Protein AF-A0AAV5DM20-F1 (afdb_monomer_lite)

Foldseek 3Di:
DQLDQDDPVVLVQVVQQVQCCVQPVDRGDDPVSRPDDVVQQCDCVVVVHVNDPRPNVVNLVVLLVVLVVLLDPDDDPVSVVCVVPADNPQLPDDPVDPSSVVSNVSVVVSVVVDDDDDDPCPSDDD

pLDDT: mean 81.48, std 10.88, range [40.56, 94.25]

Organism: NCBI:txid191504

Secondary structure (DSSP, 8-state):
---SPPPHHHHHHHHHHHHHHHHTSSS---GGG-SS-HHHHTS-GGGTS-----HHHHHHHHHHHHHHHHHSTTS-HHHHHHHHHS-TTT--S---SHHHHHHHHTHHHHHHH--PPP-SSTT---

Sequence (126 aa):
MMALELPPGVLAAIDSLRRAYIWVGEEKTSGAMCMVAWDRVAMPKHCGSLGVRDLRAQNQCLLLKLLHHLHSIGDSSWAAWVHEHADIPMMEDDLAGQHWGMLREFMPMYQDLSIVEIDDGATTSF

Radius of gyration: 19.34 Å; chains: 1; bounding box: 40×29×56 Å

Structure (mmCIF, N/CA/C/O backbone):
data_AF-A0AAV5DM20-F1
#
_entry.id   AF-A0AAV5DM20-F1
#
loop_
_atom_site.group_PDB
_atom_site.id
_atom_site.type_symbol
_atom_site.label_atom_id
_atom_site.label_alt_id
_atom_site.label_comp_id
_atom_site.label_asym_id
_atom_site.label_entity_id
_atom_site.label_seq_id
_atom_site.pdbx_PDB_ins_code
_atom_site.Cartn_x
_atom_site.Cartn_y
_atom_site.Cartn_z
_atom_site.occupancy
_atom_site.B_iso_or_equiv
_atom_site.auth_seq_id
_atom_site.auth_comp_id
_atom_site.auth_asym_id
_atom_site.auth_atom_id
_atom_site.pdbx_PDB_model_num
ATOM 1 N N . MET A 1 1 ? 9.268 4.901 2.257 1.00 54.78 1 MET A N 1
ATOM 2 C CA . MET A 1 1 ? 9.087 3.820 1.267 1.00 54.78 1 MET A CA 1
ATOM 3 C C . MET A 1 1 ? 8.650 2.584 2.030 1.00 54.78 1 MET A C 1
ATOM 5 O O . MET A 1 1 ? 9.237 2.334 3.074 1.00 54.78 1 MET A O 1
ATOM 9 N N . MET A 1 2 ? 7.624 1.861 1.585 1.00 68.62 2 MET A N 1
ATOM 10 C CA . MET A 1 2 ? 7.331 0.535 2.131 1.00 68.62 2 MET A CA 1
ATOM 11 C C . MET A 1 2 ? 7.732 -0.482 1.071 1.00 68.62 2 MET A C 1
ATOM 13 O O . MET A 1 2 ? 7.275 -0.378 -0.059 1.00 68.62 2 MET A O 1
ATOM 17 N N . ALA A 1 3 ? 8.639 -1.386 1.433 1.00 70.81 3 ALA A N 1
ATOM 18 C CA . ALA A 1 3 ? 9.220 -2.351 0.506 1.00 70.81 3 ALA A CA 1
ATOM 19 C C . ALA A 1 3 ? 8.483 -3.697 0.520 1.00 70.81 3 ALA A C 1
ATOM 21 O O . ALA A 1 3 ? 8.728 -4.535 -0.328 1.00 70.81 3 ALA A O 1
ATOM 22 N N . LEU A 1 4 ? 7.597 -3.946 1.484 1.00 85.00 4 LEU A N 1
ATOM 23 C CA . LEU A 1 4 ? 6.965 -5.253 1.653 1.00 85.00 4 LEU A CA 1
ATOM 24 C C . LEU A 1 4 ? 5.459 -5.103 1.823 1.00 85.00 4 LEU A C 1
ATOM 26 O O . LEU A 1 4 ? 4.982 -4.115 2.392 1.00 85.00 4 LEU A O 1
ATOM 30 N N . GLU A 1 5 ? 4.727 -6.102 1.343 1.00 88.81 5 GLU A N 1
ATOM 31 C CA . GLU A 1 5 ? 3.331 -6.265 1.711 1.00 88.81 5 GLU A CA 1
ATOM 32 C C . GLU A 1 5 ? 3.248 -6.658 3.189 1.00 88.81 5 GLU A C 1
ATOM 34 O O . GLU A 1 5 ? 3.958 -7.548 3.667 1.00 88.81 5 GLU A O 1
ATOM 39 N N . LEU A 1 6 ? 2.412 -5.948 3.940 1.00 90.56 6 LEU A N 1
ATOM 40 C CA . LEU A 1 6 ? 2.234 -6.204 5.359 1.00 90.56 6 LEU A CA 1
ATOM 41 C C . LEU A 1 6 ? 1.320 -7.418 5.562 1.00 90.56 6 LEU A C 1
ATOM 43 O O . LEU A 1 6 ? 0.190 -7.417 5.066 1.00 90.56 6 LEU A O 1
ATOM 47 N N . PRO A 1 7 ? 1.732 -8.415 6.369 1.00 92.31 7 PRO A N 1
ATOM 48 C CA . PRO A 1 7 ? 0.863 -9.529 6.700 1.00 92.31 7 PRO A CA 1
ATOM 49 C C . PRO A 1 7 ? -0.448 -9.042 7.338 1.00 92.31 7 PRO A C 1
ATOM 51 O O . PRO A 1 7 ? -0.418 -8.145 8.192 1.00 92.31 7 PRO A O 1
ATOM 54 N N . PRO A 1 8 ? -1.598 -9.672 7.033 1.00 91.19 8 PRO A N 1
ATOM 55 C CA . PRO A 1 8 ? -2.890 -9.282 7.598 1.00 91.19 8 PRO A CA 1
ATOM 56 C C . PRO A 1 8 ? -2.907 -9.225 9.131 1.00 91.19 8 PRO A C 1
ATOM 58 O O . PRO A 1 8 ? -3.566 -8.363 9.707 1.00 91.19 8 PRO A O 1
ATOM 61 N N . GLY A 1 9 ? -2.146 -10.100 9.799 1.00 94.25 9 GLY A N 1
ATOM 62 C CA . GLY A 1 9 ? -2.017 -10.099 11.258 1.00 94.25 9 GLY A CA 1
ATOM 63 C C . GLY A 1 9 ? -1.331 -8.847 11.813 1.00 94.25 9 GLY A C 1
ATOM 64 O O . GLY A 1 9 ? -1.741 -8.340 12.853 1.00 94.25 9 GLY A O 1
ATOM 65 N N . VAL A 1 10 ? -0.341 -8.299 11.100 1.00 94.12 10 VAL A N 1
ATOM 66 C CA . VAL A 1 10 ? 0.338 -7.051 11.487 1.00 94.12 10 VAL A CA 1
ATOM 67 C C . VAL A 1 10 ? -0.614 -5.870 11.329 1.00 94.12 10 VAL A C 1
ATOM 69 O O . VAL A 1 10 ? -0.730 -5.047 12.235 1.00 94.12 10 VAL A O 1
ATOM 72 N N . LEU A 1 11 ? -1.347 -5.820 10.214 1.00 93.19 11 LEU A N 1
ATOM 73 C CA . LEU A 1 11 ? -2.374 -4.803 9.978 1.00 93.19 11 LEU A CA 1
ATOM 74 C C . LEU A 1 11 ? -3.444 -4.836 11.079 1.00 93.19 11 LEU A C 1
ATOM 76 O O . LEU A 1 11 ? -3.748 -3.803 11.670 1.00 93.19 11 LEU A O 1
ATOM 80 N N . ALA A 1 12 ? -3.943 -6.029 11.415 1.00 92.00 12 ALA A N 1
ATOM 81 C CA . ALA A 1 12 ? -4.935 -6.218 12.468 1.00 92.00 12 ALA A CA 1
ATOM 82 C C . ALA A 1 12 ? -4.407 -5.819 13.857 1.00 92.00 12 ALA A C 1
ATOM 84 O O . ALA A 1 12 ? -5.133 -5.193 14.628 1.00 92.00 12 ALA A O 1
ATOM 85 N N . ALA A 1 13 ? -3.147 -6.134 14.173 1.00 93.00 13 ALA A N 1
ATOM 86 C CA . ALA A 1 13 ? -2.522 -5.736 15.432 1.00 93.00 13 ALA A CA 1
ATOM 87 C C . ALA A 1 13 ? -2.401 -4.208 15.551 1.00 93.00 13 ALA A C 1
ATOM 89 O O . ALA A 1 13 ? -2.766 -3.634 16.579 1.00 93.00 13 ALA A O 1
ATOM 90 N N . ILE A 1 14 ? -1.956 -3.532 14.486 1.00 92.75 14 ILE A N 1
ATOM 91 C CA . ILE A 1 14 ? -1.859 -2.067 14.463 1.00 92.75 14 ILE A CA 1
ATOM 92 C C . ILE A 1 14 ? -3.252 -1.437 14.577 1.00 92.75 14 ILE A C 1
ATOM 94 O O . ILE A 1 14 ? -3.445 -0.498 15.350 1.00 92.75 14 ILE A O 1
ATOM 98 N N . ASP A 1 15 ? -4.239 -1.955 13.848 1.00 91.56 15 ASP A N 1
ATOM 99 C CA . ASP A 1 15 ? -5.609 -1.449 13.919 1.00 91.56 15 ASP A CA 1
ATOM 100 C C . ASP A 1 15 ? -6.257 -1.699 15.283 1.00 91.56 15 ASP A C 1
ATOM 102 O O . ASP A 1 15 ? -7.006 -0.848 15.759 1.00 91.56 15 ASP A O 1
ATOM 106 N N . SER A 1 16 ? -5.927 -2.798 15.965 1.00 89.81 16 SER A N 1
ATOM 107 C CA . SER A 1 16 ? -6.354 -3.037 17.347 1.00 89.81 16 SER A CA 1
ATOM 108 C C . SER A 1 16 ? -5.847 -1.943 18.291 1.00 89.81 16 SER A C 1
ATOM 110 O O . SER A 1 16 ? -6.627 -1.397 19.072 1.00 89.81 16 SER A O 1
ATOM 112 N N . LEU A 1 17 ? -4.567 -1.570 18.188 1.00 91.31 17 LEU A N 1
ATOM 113 C CA . LEU A 1 17 ? -3.981 -0.491 18.992 1.00 91.31 17 LEU A CA 1
ATOM 114 C C . LEU A 1 17 ? -4.627 0.863 18.678 1.00 91.31 17 LEU A C 1
ATOM 116 O O . LEU A 1 17 ? -4.963 1.626 19.581 1.00 91.31 17 LEU A O 1
ATOM 120 N N . ARG A 1 18 ? -4.868 1.151 17.394 1.00 91.19 18 ARG A N 1
ATOM 121 C CA . ARG A 1 18 ? -5.540 2.389 16.972 1.00 91.19 18 ARG A CA 1
ATOM 122 C C . ARG A 1 18 ? -6.971 2.468 17.490 1.00 91.19 18 ARG A C 1
ATOM 124 O O . ARG A 1 18 ? -7.387 3.528 17.948 1.00 91.19 18 ARG A O 1
ATOM 131 N N . ARG A 1 19 ? -7.719 1.361 17.450 1.00 90.31 19 ARG A N 1
ATOM 132 C CA . ARG A 1 19 ? -9.072 1.276 18.021 1.00 90.31 19 ARG A CA 1
ATOM 133 C C . ARG A 1 19 ? -9.055 1.518 19.527 1.00 90.31 19 ARG A C 1
ATOM 135 O O . ARG A 1 19 ? -9.917 2.235 20.022 1.00 90.31 19 ARG A O 1
ATOM 142 N N . ALA A 1 20 ? -8.092 0.940 20.243 1.00 90.44 20 ALA A N 1
ATOM 143 C CA . ALA A 1 20 ? -7.973 1.116 21.686 1.00 90.44 20 ALA A CA 1
ATOM 144 C C . ALA A 1 20 ? -7.671 2.565 22.066 1.00 90.44 20 ALA A C 1
ATOM 146 O O . ALA A 1 20 ? -8.372 3.135 22.902 1.00 90.44 20 ALA A O 1
ATOM 147 N N . TYR A 1 21 ? -6.745 3.197 21.348 1.00 90.56 21 TYR A N 1
ATOM 148 C CA . TYR A 1 21 ? -6.442 4.611 21.521 1.00 90.56 21 TYR A CA 1
ATOM 149 C C . TYR A 1 21 ? -7.651 5.520 21.243 1.00 90.56 21 TYR A C 1
ATOM 151 O O . TYR A 1 21 ? -7.944 6.402 22.043 1.00 90.56 21 TYR A O 1
ATOM 159 N N . ILE A 1 22 ? -8.372 5.300 20.136 1.00 89.38 22 ILE A N 1
ATOM 160 C CA . ILE A 1 22 ? -9.486 6.172 19.722 1.00 89.38 22 ILE A CA 1
ATOM 161 C C . ILE 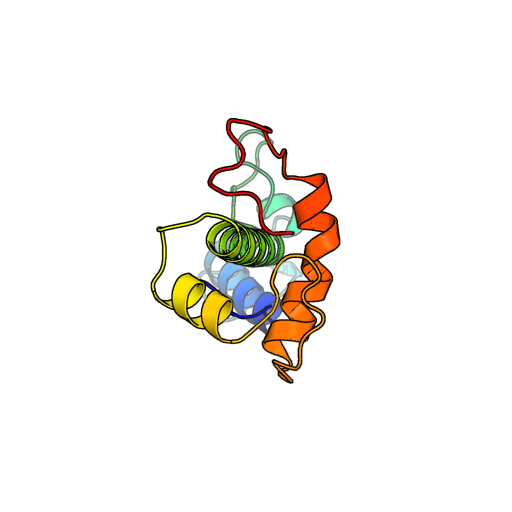A 1 22 ? -10.691 6.057 20.662 1.00 89.38 22 ILE A C 1
ATOM 163 O O . ILE A 1 22 ? -11.322 7.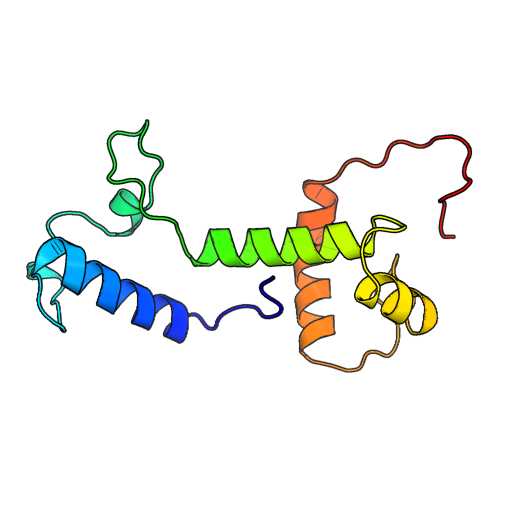068 20.958 1.00 89.38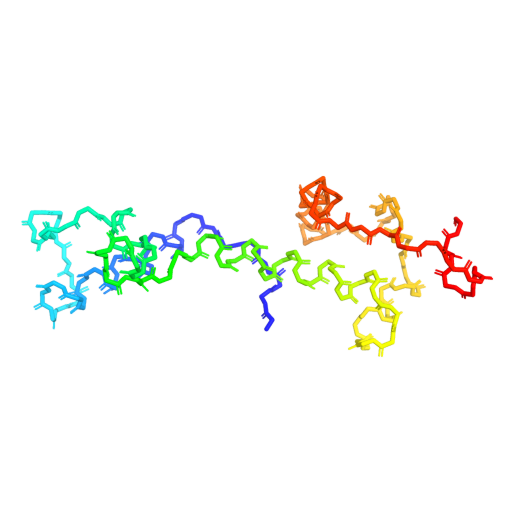 22 ILE A O 1
ATOM 167 N N . TRP A 1 23 ? -11.042 4.841 21.091 1.00 88.31 23 TRP A N 1
ATOM 168 C CA . TRP A 1 23 ? -12.306 4.605 21.798 1.00 88.31 23 TRP A CA 1
ATOM 169 C C . TRP A 1 23 ? -12.175 4.501 23.314 1.00 88.31 23 TRP A C 1
ATOM 171 O O . TRP A 1 23 ? -13.129 4.823 24.015 1.00 88.31 23 TRP A O 1
ATOM 181 N N . VAL A 1 24 ? -11.038 4.023 23.820 1.00 85.94 24 VAL A N 1
ATOM 182 C CA . VAL A 1 24 ? -10.881 3.668 25.241 1.00 85.94 24 VAL A CA 1
ATOM 183 C C . VAL A 1 24 ? -9.796 4.509 25.915 1.00 85.94 24 VAL A C 1
ATOM 185 O O . VAL A 1 24 ? -9.904 4.798 27.100 1.00 85.94 24 VAL A O 1
ATOM 188 N N . GLY A 1 25 ? -8.766 4.930 25.173 1.00 83.25 25 GLY A N 1
ATOM 189 C CA . GLY A 1 25 ? -7.591 5.607 25.737 1.00 83.25 25 GLY A CA 1
ATOM 190 C C . GLY A 1 25 ? -6.651 4.668 26.510 1.00 83.25 25 GLY A C 1
ATOM 191 O O . GLY A 1 25 ? -5.739 5.132 27.184 1.00 83.25 25 GLY A O 1
ATOM 192 N N . GLU A 1 26 ? -6.867 3.358 26.391 1.00 81.44 26 GLU A N 1
ATOM 193 C CA . GLU A 1 26 ? -6.137 2.273 27.059 1.00 81.44 26 GLU A CA 1
ATOM 194 C C . GLU A 1 26 ? -5.407 1.402 26.018 1.00 81.44 26 GLU A C 1
ATOM 196 O O . GLU A 1 26 ? -5.617 1.537 24.811 1.00 81.44 26 GLU A O 1
ATOM 201 N N . GLU A 1 27 ? -4.563 0.469 26.468 1.00 76.62 27 GLU A N 1
ATOM 202 C CA . GLU A 1 27 ? -3.779 -0.406 25.577 1.00 76.62 27 GLU A CA 1
ATOM 203 C C . GLU A 1 27 ? -4.643 -1.447 24.836 1.00 76.62 27 GLU A C 1
ATOM 205 O O . GLU A 1 27 ? -4.301 -1.902 23.742 1.00 76.62 27 GLU A O 1
ATOM 210 N N . LYS A 1 28 ? -5.785 -1.838 25.417 1.00 79.19 28 LYS A N 1
ATOM 211 C CA . LYS A 1 28 ? -6.654 -2.897 24.886 1.00 79.19 28 LYS A CA 1
ATOM 212 C C . LYS A 1 28 ? -8.077 -2.402 24.689 1.00 79.19 28 LYS A C 1
ATOM 214 O O . LYS A 1 28 ? -8.612 -1.642 25.488 1.00 79.19 28 LYS A O 1
ATOM 219 N N . THR A 1 29 ? -8.717 -2.906 23.640 1.00 79.31 29 THR A N 1
ATOM 220 C CA . THR A 1 29 ? -10.131 -2.663 23.354 1.00 79.31 29 THR A CA 1
ATOM 221 C C . THR A 1 29 ? -10.851 -3.959 23.029 1.00 79.31 29 THR A C 1
ATOM 223 O O . THR A 1 29 ? -10.261 -4.916 22.530 1.00 79.31 29 THR A O 1
ATOM 226 N N . SER A 1 30 ? -12.143 -3.981 23.324 1.00 76.81 30 SER A N 1
ATOM 227 C CA . SER A 1 30 ? -13.075 -5.039 22.954 1.00 76.81 30 SER A CA 1
ATOM 228 C C . SER A 1 30 ? -14.032 -4.479 21.910 1.00 76.81 30 SER A C 1
ATOM 230 O O . SER A 1 30 ? -14.326 -3.283 21.915 1.00 76.81 30 SER A O 1
ATOM 232 N N . GLY A 1 31 ? -14.560 -5.332 21.029 1.00 69.25 31 GLY A N 1
ATOM 233 C CA . GLY A 1 31 ? -15.497 -4.911 19.981 1.00 69.25 31 GLY A CA 1
ATOM 234 C C . GLY A 1 31 ? -16.715 -4.154 20.524 1.00 69.25 31 GLY A C 1
ATOM 235 O O . GLY A 1 31 ? -17.177 -3.217 19.885 1.00 69.25 31 GLY A O 1
ATOM 236 N N . ALA A 1 32 ? -17.165 -4.480 21.741 1.00 75.50 32 ALA A N 1
ATOM 237 C CA . ALA A 1 32 ? -18.271 -3.794 22.413 1.00 75.50 32 ALA A CA 1
ATOM 238 C C . ALA A 1 32 ? -17.961 -2.337 22.813 1.00 75.50 32 ALA A C 1
ATOM 240 O O . ALA A 1 32 ? -18.882 -1.561 23.042 1.00 75.50 32 ALA A O 1
ATOM 241 N N . MET A 1 33 ? -16.681 -1.962 22.897 1.00 74.31 33 MET A N 1
ATOM 242 C CA . MET A 1 33 ? -16.248 -0.600 23.228 1.00 74.31 33 MET A CA 1
ATOM 243 C C . MET A 1 33 ? -16.098 0.294 21.987 1.00 74.31 33 MET A C 1
ATOM 245 O O . MET A 1 33 ? -15.936 1.504 22.115 1.00 74.31 33 MET A O 1
ATOM 249 N N . CYS A 1 34 ? -16.154 -0.273 20.777 1.00 79.56 34 CYS A N 1
ATOM 250 C CA . CYS A 1 34 ? -16.048 0.485 19.533 1.00 79.56 34 CYS A CA 1
ATOM 251 C C . CYS A 1 34 ? -17.434 0.984 19.097 1.00 79.56 34 CYS A C 1
ATOM 253 O O . CYS A 1 34 ? -18.282 0.189 18.700 1.00 79.56 34 CYS A O 1
ATOM 255 N N . MET A 1 35 ? -17.658 2.303 19.117 1.00 80.62 35 MET A N 1
ATOM 256 C CA . MET A 1 35 ? -18.961 2.893 18.755 1.00 80.62 35 MET A CA 1
ATOM 257 C C . MET A 1 35 ? -19.253 2.859 17.249 1.00 80.62 35 MET A C 1
ATOM 259 O O . MET A 1 35 ? -20.406 2.949 16.830 1.00 80.62 35 MET A O 1
ATOM 263 N N . VAL A 1 36 ? -18.212 2.751 16.421 1.00 84.56 36 VAL A N 1
ATOM 264 C CA . VAL A 1 36 ? -18.323 2.763 14.960 1.00 84.56 36 VAL A CA 1
ATOM 265 C C . VAL A 1 36 ? -17.508 1.613 14.381 1.00 84.56 36 VAL A C 1
ATOM 267 O O . VAL A 1 36 ? -16.364 1.384 14.781 1.00 84.56 36 VAL A O 1
ATOM 270 N N . ALA A 1 37 ? -18.095 0.901 13.415 1.00 86.94 37 ALA A N 1
ATOM 271 C CA . ALA A 1 37 ? -17.401 -0.131 12.654 1.00 86.94 37 ALA A CA 1
ATOM 272 C C . ALA A 1 37 ? -16.142 0.444 11.990 1.00 86.94 37 ALA A C 1
ATOM 274 O O . ALA A 1 37 ? -16.177 1.526 11.402 1.00 86.94 37 ALA A O 1
ATOM 275 N N . TRP A 1 38 ? -15.033 -0.285 12.066 1.00 87.00 38 TRP A N 1
ATOM 276 C CA . TRP A 1 38 ? -13.731 0.220 11.627 1.00 87.00 38 TRP A CA 1
ATOM 277 C C . TRP A 1 38 ? -13.676 0.546 10.136 1.00 87.00 38 TRP A C 1
ATOM 279 O O . TRP A 1 38 ? -13.119 1.572 9.763 1.00 87.00 38 TRP A O 1
ATOM 289 N N . ASP A 1 39 ? -14.357 -0.245 9.308 1.00 85.44 39 ASP A N 1
ATOM 290 C CA . ASP A 1 39 ? -14.472 0.015 7.870 1.00 85.44 39 ASP A CA 1
ATOM 291 C C . ASP A 1 39 ? -15.151 1.363 7.605 1.00 85.44 39 ASP A C 1
ATOM 293 O O . ASP A 1 39 ? -14.780 2.090 6.688 1.00 85.44 39 ASP A O 1
ATOM 297 N N . ARG A 1 40 ? -16.102 1.760 8.467 1.00 87.56 40 ARG A N 1
ATOM 298 C CA . ARG A 1 40 ? -16.704 3.091 8.386 1.00 87.56 40 ARG A CA 1
ATOM 299 C C . ARG A 1 40 ? -15.721 4.156 8.834 1.00 87.56 40 ARG A C 1
ATOM 301 O O . ARG A 1 40 ? -15.635 5.164 8.150 1.00 87.56 40 ARG A O 1
ATOM 308 N N . VAL A 1 41 ? -14.971 3.942 9.919 1.00 88.38 41 VAL A N 1
ATOM 309 C CA . VAL A 1 41 ? -13.937 4.866 10.442 1.00 88.38 41 VAL A CA 1
ATOM 310 C C . VAL A 1 41 ? -12.836 5.154 9.408 1.00 88.38 41 VAL A C 1
ATOM 312 O O . VAL A 1 41 ? -12.302 6.266 9.377 1.00 88.38 41 VAL A O 1
ATOM 315 N N . ALA A 1 42 ? -12.536 4.177 8.547 1.00 87.88 42 ALA A N 1
ATOM 316 C CA . ALA A 1 42 ? -11.548 4.292 7.481 1.00 87.88 42 ALA A CA 1
ATOM 317 C C . ALA A 1 42 ? -12.037 5.053 6.229 1.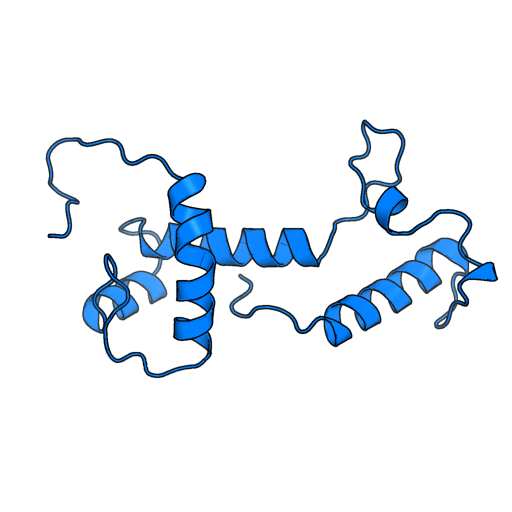00 87.88 42 ALA A C 1
ATOM 319 O O . ALA A 1 42 ? -11.236 5.404 5.361 1.00 87.88 42 ALA A O 1
ATOM 320 N N . MET A 1 43 ? -13.342 5.334 6.117 1.00 88.12 43 MET A N 1
ATOM 321 C CA . MET A 1 43 ? -13.885 6.084 4.981 1.00 88.12 43 MET A CA 1
ATOM 322 C C . MET A 1 43 ? -13.362 7.528 4.940 1.00 88.12 43 MET A C 1
ATOM 324 O O . MET A 1 43 ? -13.058 8.113 5.985 1.00 88.12 43 MET A O 1
ATOM 328 N N . PRO A 1 44 ? -13.325 8.158 3.752 1.00 85.69 44 PRO A N 1
ATOM 329 C CA . PRO A 1 44 ? -12.948 9.559 3.621 1.00 85.69 44 PRO A CA 1
ATOM 330 C C . PRO A 1 44 ? -13.778 10.495 4.512 1.00 85.69 44 PRO A C 1
ATOM 332 O O . PRO A 1 44 ? -14.981 10.307 4.697 1.00 85.69 44 PRO A O 1
ATOM 335 N N . LYS A 1 45 ? -13.155 11.572 5.010 1.00 87.44 45 LYS A N 1
ATOM 336 C CA . LYS A 1 45 ? -13.822 12.554 5.891 1.00 87.44 45 LYS A CA 1
ATOM 337 C C . LYS A 1 45 ? -15.063 13.192 5.263 1.00 87.44 45 LYS A C 1
ATOM 339 O O . LYS A 1 45 ? -16.029 13.461 5.967 1.00 87.44 45 LYS A O 1
ATOM 344 N N . HIS A 1 46 ? -15.062 13.397 3.943 1.00 87.56 46 HIS A N 1
ATOM 345 C CA . HIS A 1 46 ? -16.209 13.968 3.227 1.00 87.56 46 HIS A CA 1
ATOM 346 C C . HIS A 1 46 ? -17.449 13.057 3.254 1.00 87.56 46 HIS A C 1
ATOM 348 O O . HIS A 1 46 ? -18.561 13.545 3.090 1.00 87.56 46 HIS A O 1
ATOM 354 N N . CYS A 1 47 ? -17.282 11.760 3.533 1.00 87.06 47 CYS A N 1
ATOM 355 C CA . CYS A 1 47 ? -18.374 10.812 3.758 1.00 87.06 47 CYS A CA 1
ATOM 356 C C . CYS A 1 47 ? -18.917 10.846 5.204 1.00 87.06 47 CYS A C 1
ATOM 358 O O . CYS A 1 47 ? -19.673 9.955 5.587 1.00 87.06 47 CYS A O 1
ATOM 360 N N . GLY A 1 48 ? -18.511 11.818 6.035 1.00 85.00 48 GLY A N 1
ATOM 361 C CA . GLY A 1 48 ? -18.948 11.934 7.433 1.00 85.00 48 GLY A CA 1
ATOM 362 C C . GLY A 1 48 ? -18.246 10.973 8.396 1.00 85.00 48 GLY A C 1
ATOM 363 O O . GLY A 1 48 ? -18.782 10.659 9.456 1.00 85.00 48 GLY A O 1
ATOM 364 N N . SER A 1 49 ? -17.064 10.481 8.023 1.00 89.12 49 SER A N 1
ATOM 365 C CA . SER A 1 49 ? -16.251 9.588 8.850 1.00 89.12 49 SER A CA 1
ATOM 366 C C . SER A 1 49 ? -15.074 10.308 9.524 1.00 89.12 49 SER A C 1
ATOM 368 O O . SER A 1 49 ? -14.772 11.464 9.229 1.00 89.12 49 SER A O 1
ATOM 370 N N . LEU A 1 50 ? -14.375 9.607 10.421 1.00 86.81 50 LEU A N 1
ATOM 371 C CA . LEU A 1 50 ? -13.174 10.083 11.103 1.00 86.81 50 LEU A CA 1
ATOM 372 C C . LEU A 1 50 ? -11.981 10.248 10.141 1.00 86.81 50 LEU A C 1
ATOM 374 O O . LEU A 1 50 ? -11.072 11.036 10.412 1.00 86.81 50 LEU A O 1
ATOM 378 N N . GLY A 1 51 ? -11.989 9.546 9.001 1.00 86.06 51 GLY A N 1
ATOM 379 C CA . GLY A 1 51 ? -10.924 9.631 8.002 1.00 86.06 51 GLY A CA 1
ATOM 380 C C . GLY A 1 51 ? -9.619 8.999 8.463 1.00 86.06 51 GLY A C 1
ATOM 381 O O . GLY A 1 51 ? -8.545 9.514 8.144 1.00 86.06 51 GLY A O 1
ATOM 382 N N . VAL A 1 52 ? -9.702 7.926 9.253 1.00 91.25 52 VAL A N 1
ATOM 383 C CA . VAL A 1 52 ? -8.521 7.124 9.583 1.00 91.25 52 VAL A CA 1
ATOM 384 C C . VAL A 1 52 ? -8.038 6.453 8.306 1.00 91.25 52 VAL A C 1
ATOM 386 O O . VAL A 1 52 ? -8.826 6.023 7.475 1.00 91.25 52 VAL A O 1
ATOM 389 N N . ARG A 1 53 ? -6.725 6.381 8.113 1.00 89.94 53 ARG A N 1
ATOM 390 C CA . ARG A 1 53 ? -6.177 5.808 6.888 1.00 89.94 53 ARG A CA 1
ATOM 391 C C . ARG A 1 53 ? -6.241 4.282 6.929 1.00 89.94 53 ARG A C 1
ATOM 393 O O . ARG A 1 53 ? -5.662 3.682 7.838 1.00 89.94 53 ARG A O 1
ATOM 400 N N . ASP A 1 54 ? -6.875 3.691 5.919 1.00 90.88 54 ASP A N 1
ATOM 401 C CA . ASP A 1 54 ? -6.807 2.254 5.651 1.00 90.88 54 ASP A CA 1
ATOM 402 C C . ASP A 1 54 ? -5.348 1.858 5.374 1.00 90.88 54 ASP A C 1
ATOM 404 O O . ASP A 1 54 ? -4.726 2.319 4.413 1.00 90.88 54 ASP A O 1
ATOM 408 N N . LEU A 1 55 ? -4.784 1.033 6.258 1.00 91.88 55 LEU A N 1
ATOM 409 C CA . LEU A 1 55 ? -3.392 0.604 6.167 1.00 91.88 55 LEU A CA 1
ATOM 410 C C . LEU A 1 55 ? -3.130 -0.347 5.013 1.00 91.88 55 LEU A C 1
ATOM 412 O O . LEU A 1 55 ? -2.037 -0.302 4.452 1.00 91.88 55 LEU A O 1
ATOM 416 N N . ARG A 1 56 ? -4.099 -1.202 4.678 1.00 91.56 56 ARG A N 1
ATOM 417 C CA . ARG A 1 56 ? -3.971 -2.145 3.570 1.00 91.56 56 ARG A CA 1
ATOM 418 C C . ARG A 1 56 ? -3.908 -1.358 2.273 1.00 91.56 56 ARG A C 1
ATOM 420 O O . ARG A 1 56 ? -2.920 -1.465 1.555 1.00 91.56 56 ARG A O 1
ATOM 427 N N . ALA A 1 57 ? -4.895 -0.494 2.041 1.00 90.88 57 ALA A N 1
ATOM 428 C CA . ALA A 1 57 ? -4.928 0.353 0.853 1.00 90.88 57 ALA A CA 1
ATOM 429 C C . ALA A 1 57 ? -3.677 1.243 0.771 1.00 90.88 57 ALA A C 1
ATOM 431 O O . ALA A 1 57 ? -3.034 1.337 -0.269 1.00 90.88 57 ALA A O 1
ATOM 432 N N . GLN A 1 58 ? -3.259 1.845 1.891 1.00 91.88 58 GLN A N 1
ATOM 433 C CA . GLN A 1 58 ? -2.037 2.643 1.926 1.00 91.88 58 GLN A CA 1
ATOM 434 C C . GLN A 1 58 ? -0.787 1.821 1.571 1.00 91.88 58 GLN A C 1
ATOM 436 O O . GLN A 1 58 ? 0.086 2.318 0.861 1.00 91.88 58 GLN A O 1
ATOM 441 N N . ASN A 1 59 ? -0.663 0.598 2.087 1.00 93.12 59 ASN A N 1
ATOM 442 C CA . ASN A 1 59 ? 0.470 -0.273 1.799 1.00 93.12 59 ASN A CA 1
ATOM 443 C C . ASN A 1 59 ? 0.520 -0.644 0.315 1.00 93.12 59 ASN A C 1
ATOM 445 O O . ASN A 1 59 ? 1.573 -0.466 -0.292 1.00 93.12 59 ASN A O 1
ATOM 449 N N . GLN A 1 60 ? -0.615 -1.029 -0.269 1.00 91.88 60 GLN A N 1
ATOM 450 C CA . GLN A 1 60 ? -0.737 -1.310 -1.701 1.00 91.88 60 GLN A CA 1
ATOM 451 C C . GLN A 1 60 ? -0.359 -0.088 -2.547 1.00 91.88 60 GLN A C 1
ATOM 453 O O . GLN A 1 60 ? 0.488 -0.193 -3.429 1.00 91.88 60 GLN A O 1
ATOM 458 N N . CYS A 1 61 ? -0.867 1.105 -2.220 1.00 92.19 61 CYS A N 1
ATOM 459 C CA . CYS A 1 61 ? -0.491 2.333 -2.927 1.00 92.19 61 CYS A CA 1
ATOM 460 C C . CYS A 1 61 ? 1.014 2.637 -2.843 1.00 92.19 61 CYS A C 1
ATOM 462 O O . CYS A 1 61 ? 1.591 3.173 -3.785 1.00 92.19 61 CYS A O 1
ATOM 464 N N . LEU A 1 62 ? 1.669 2.324 -1.719 1.00 92.00 62 LEU A N 1
ATOM 465 C CA . LEU A 1 62 ? 3.115 2.513 -1.578 1.00 92.00 62 LEU A CA 1
ATOM 466 C C . LEU A 1 62 ? 3.920 1.506 -2.407 1.00 92.00 62 LEU A C 1
ATOM 468 O O . LEU A 1 62 ? 4.981 1.879 -2.903 1.00 92.00 62 LEU A O 1
ATOM 472 N N . LEU A 1 63 ? 3.421 0.278 -2.570 1.00 91.69 63 LEU A N 1
ATOM 473 C CA . LEU A 1 63 ? 4.015 -0.736 -3.444 1.00 91.69 63 LEU A CA 1
ATOM 474 C C . LEU A 1 63 ? 3.838 -0.365 -4.921 1.00 91.69 63 LEU A C 1
ATOM 476 O O . LEU A 1 63 ? 4.806 -0.386 -5.670 1.00 91.69 63 LEU A O 1
ATOM 480 N N . LEU A 1 64 ? 2.650 0.095 -5.318 1.00 91.12 64 LEU A N 1
ATOM 481 C CA . LEU A 1 64 ? 2.412 0.630 -6.663 1.00 91.12 64 LEU A CA 1
ATOM 482 C C . LEU A 1 64 ? 3.294 1.845 -6.956 1.00 91.12 64 LEU A C 1
ATOM 484 O O . LEU A 1 64 ? 3.838 1.974 -8.045 1.00 91.12 64 LEU A O 1
ATOM 488 N N . LYS A 1 65 ? 3.490 2.729 -5.971 1.00 89.31 65 LYS A N 1
ATOM 489 C CA . LYS A 1 65 ? 4.428 3.847 -6.109 1.00 89.31 65 LYS A CA 1
ATOM 490 C C . LYS A 1 65 ? 5.871 3.361 -6.279 1.00 89.31 65 LYS A C 1
ATOM 492 O O . LYS A 1 65 ? 6.619 3.966 -7.036 1.00 89.31 65 LYS A O 1
ATOM 497 N N . LEU A 1 66 ? 6.269 2.297 -5.584 1.00 87.88 66 LEU A N 1
ATOM 498 C CA . LEU A 1 66 ? 7.592 1.693 -5.747 1.00 87.88 66 LEU A CA 1
ATOM 499 C C . LEU A 1 66 ? 7.770 1.113 -7.159 1.00 87.88 66 LEU A C 1
ATOM 501 O O . LEU A 1 66 ? 8.802 1.367 -7.771 1.00 87.88 66 LEU A O 1
ATOM 505 N N . LEU A 1 67 ? 6.756 0.417 -7.686 1.00 87.62 67 LEU A N 1
ATOM 506 C CA . LEU A 1 67 ? 6.717 -0.047 -9.078 1.00 87.62 67 LEU A CA 1
ATOM 507 C C . LEU A 1 67 ? 6.793 1.122 -10.062 1.00 87.62 67 LEU A C 1
ATOM 509 O O . LEU A 1 67 ? 7.589 1.097 -10.989 1.00 87.62 67 LEU A O 1
ATOM 513 N N . HIS A 1 68 ? 6.036 2.190 -9.827 1.00 87.38 68 HIS A N 1
ATOM 514 C CA . HIS A 1 68 ? 6.100 3.375 -10.675 1.00 87.38 68 HIS A CA 1
ATOM 515 C C . HIS A 1 68 ? 7.518 3.949 -10.739 1.00 87.38 68 HIS A C 1
ATOM 517 O O . HIS A 1 68 ? 8.046 4.154 -11.821 1.00 87.38 68 HIS A O 1
ATOM 523 N N . HIS A 1 69 ? 8.178 4.108 -9.587 1.00 85.31 69 HIS A N 1
ATOM 524 C CA . HIS A 1 69 ? 9.570 4.563 -9.522 1.00 85.31 69 HIS A CA 1
ATOM 525 C C . HIS A 1 69 ? 10.558 3.612 -10.213 1.00 85.31 69 HIS A C 1
ATOM 527 O O . HIS A 1 69 ? 11.658 4.036 -10.554 1.00 85.31 69 HIS A O 1
ATOM 533 N N . LEU A 1 70 ? 10.208 2.333 -10.366 1.00 83.25 70 LEU A N 1
ATOM 534 C CA . LEU A 1 70 ? 11.010 1.371 -11.113 1.00 83.25 70 LEU A CA 1
ATOM 535 C C . LEU A 1 70 ? 10.903 1.621 -12.623 1.00 83.25 70 LEU A C 1
ATOM 537 O O . LEU A 1 70 ? 11.910 1.571 -13.320 1.00 83.25 70 LEU A O 1
ATOM 541 N N . HIS A 1 71 ? 9.704 1.935 -13.117 1.00 80.50 71 HIS A N 1
ATOM 542 C CA . HIS A 1 71 ? 9.461 2.237 -14.531 1.00 80.50 71 HIS A CA 1
ATOM 543 C C . HIS A 1 71 ? 9.796 3.690 -14.918 1.00 80.50 71 HIS A C 1
ATOM 545 O O . HIS A 1 71 ? 10.037 3.971 -16.089 1.00 80.50 71 HIS A O 1
ATOM 551 N N . SER A 1 72 ? 9.843 4.617 -13.959 1.00 79.50 72 SER A N 1
ATOM 552 C CA . SER A 1 72 ? 10.285 5.999 -14.168 1.00 79.50 72 SER A CA 1
ATOM 553 C C . SER A 1 72 ? 11.815 6.089 -14.187 1.00 79.50 72 SER A C 1
ATOM 555 O O . SER A 1 72 ? 12.492 5.772 -13.209 1.00 79.50 72 SER A O 1
ATOM 557 N N . ILE A 1 73 ? 12.382 6.549 -15.303 1.00 67.88 73 ILE A N 1
ATOM 558 C CA . ILE A 1 73 ? 13.833 6.693 -15.474 1.00 67.88 73 ILE A CA 1
ATOM 559 C C . ILE A 1 73 ? 14.344 7.896 -14.664 1.00 67.88 73 ILE A C 1
ATOM 561 O O . ILE A 1 73 ? 13.821 8.999 -14.786 1.00 67.88 73 ILE A O 1
ATOM 565 N N . GLY A 1 74 ? 15.417 7.697 -13.888 1.00 66.62 74 GLY A N 1
ATOM 566 C CA . GLY A 1 74 ? 16.209 8.782 -13.283 1.00 66.62 74 GLY A CA 1
ATOM 567 C C . GLY A 1 74 ? 15.917 9.125 -11.817 1.00 66.62 74 GLY A C 1
ATOM 568 O O . GLY A 1 74 ? 16.669 9.899 -11.230 1.00 66.62 74 GLY A O 1
ATOM 569 N N . ASP A 1 75 ? 14.906 8.520 -11.189 1.00 64.12 75 ASP A N 1
ATOM 570 C CA . ASP A 1 75 ? 14.441 8.956 -9.859 1.00 64.12 75 ASP A CA 1
ATOM 571 C C . ASP A 1 75 ? 15.017 8.169 -8.665 1.00 64.12 75 ASP A C 1
ATOM 573 O O . ASP A 1 75 ? 14.768 8.516 -7.505 1.00 64.12 75 ASP A O 1
ATOM 577 N N . SER A 1 76 ? 15.776 7.091 -8.894 1.00 78.38 76 SER A N 1
ATOM 578 C CA . SER A 1 76 ? 16.238 6.227 -7.799 1.00 78.38 76 SER A CA 1
ATOM 579 C C . SER A 1 76 ? 17.483 5.408 -8.139 1.00 78.38 76 SER A C 1
ATOM 581 O O . SER A 1 76 ? 17.492 4.649 -9.105 1.00 78.38 76 SER A O 1
ATOM 583 N N . SER A 1 77 ? 18.507 5.466 -7.278 1.00 83.56 77 SER A N 1
ATOM 584 C CA . SER A 1 77 ? 19.686 4.585 -7.367 1.00 83.56 77 SER A CA 1
ATOM 585 C C . SER A 1 77 ? 19.332 3.104 -7.206 1.00 83.56 77 SER A C 1
ATOM 587 O O . SER A 1 77 ? 20.012 2.250 -7.759 1.00 83.56 77 SER A O 1
ATOM 589 N N . TRP A 1 78 ? 18.258 2.795 -6.470 1.00 83.19 78 TRP A N 1
ATOM 590 C CA . TRP A 1 78 ? 17.739 1.430 -6.386 1.00 83.19 78 TRP A CA 1
ATOM 591 C C . TRP A 1 78 ? 17.139 0.987 -7.722 1.00 83.19 78 TRP A C 1
ATOM 593 O O . TRP A 1 78 ? 17.436 -0.112 -8.167 1.00 83.19 78 TRP A O 1
ATOM 603 N N . ALA A 1 79 ? 16.361 1.848 -8.386 1.00 81.25 79 ALA A N 1
ATOM 604 C CA . ALA A 1 79 ? 15.793 1.521 -9.691 1.00 81.25 79 ALA A CA 1
ATOM 605 C C . ALA A 1 79 ? 16.904 1.314 -10.729 1.00 81.25 79 ALA A C 1
ATOM 607 O O . ALA A 1 79 ? 16.890 0.308 -11.425 1.00 81.25 79 ALA A O 1
ATOM 608 N N . ALA A 1 80 ? 17.906 2.201 -10.768 1.00 82.12 80 ALA A N 1
ATOM 609 C CA . ALA A 1 80 ? 19.068 2.055 -11.648 1.00 82.12 80 ALA A CA 1
ATOM 610 C C . ALA A 1 80 ? 19.799 0.719 -11.432 1.00 82.12 80 ALA A C 1
ATOM 612 O O . ALA A 1 80 ? 20.082 0.014 -12.394 1.00 82.12 80 ALA A O 1
ATOM 613 N N . TRP A 1 81 ? 20.032 0.333 -10.173 1.00 84.31 81 TRP A N 1
ATOM 614 C CA . TRP A 1 81 ? 20.630 -0.965 -9.860 1.00 84.31 81 TRP A CA 1
ATOM 615 C C . TRP A 1 81 ? 19.763 -2.138 -10.339 1.00 84.31 81 TRP A C 1
ATOM 617 O O . TRP A 1 81 ? 20.300 -3.098 -10.883 1.00 84.31 81 TRP A O 1
ATOM 627 N N . VAL A 1 82 ? 18.436 -2.070 -10.177 1.00 81.81 82 VAL A N 1
ATOM 628 C CA . VAL A 1 82 ? 17.534 -3.129 -10.663 1.00 81.81 82 VAL A CA 1
ATOM 629 C C . VAL A 1 82 ? 17.561 -3.220 -12.191 1.00 81.81 82 VAL A C 1
ATOM 631 O O . VAL A 1 82 ? 17.670 -4.326 -12.701 1.00 81.81 82 VAL A O 1
ATOM 634 N N . HIS A 1 83 ? 17.545 -2.093 -12.911 1.00 78.12 83 HIS A N 1
ATOM 635 C CA . HIS A 1 83 ? 17.661 -2.060 -14.380 1.00 78.12 83 HIS A CA 1
ATOM 636 C C . HIS A 1 83 ? 18.965 -2.689 -14.894 1.00 78.12 83 HIS A C 1
ATOM 638 O O . HIS A 1 83 ? 18.983 -3.271 -15.971 1.00 78.12 83 HIS A O 1
ATOM 644 N N . GLU A 1 84 ? 20.060 -2.600 -14.135 1.00 79.69 84 GLU A N 1
ATOM 645 C CA . GLU A 1 84 ? 21.332 -3.252 -14.489 1.00 79.69 84 GLU A CA 1
ATOM 646 C C . GLU A 1 84 ? 21.321 -4.776 -14.274 1.00 79.69 84 GLU A C 1
ATOM 648 O O . GLU A 1 84 ? 22.147 -5.478 -14.856 1.00 79.69 84 GLU A O 1
ATOM 653 N N . HIS A 1 85 ? 20.431 -5.288 -13.418 1.00 78.50 85 HIS A N 1
ATOM 654 C CA . HIS A 1 85 ? 20.474 -6.672 -12.931 1.00 78.50 85 HIS A CA 1
ATOM 655 C C . HIS A 1 85 ? 19.220 -7.496 -13.260 1.00 78.50 85 HIS A C 1
ATOM 657 O O . HIS A 1 85 ? 19.208 -8.691 -12.969 1.00 78.50 85 HIS A O 1
ATOM 663 N N . ALA A 1 86 ? 18.170 -6.893 -13.821 1.00 73.88 86 ALA A N 1
ATOM 664 C CA . ALA A 1 86 ? 16.915 -7.569 -14.128 1.00 73.88 86 ALA A CA 1
ATOM 665 C C . ALA A 1 86 ? 16.158 -6.911 -15.283 1.00 73.88 86 ALA A C 1
ATOM 667 O O . ALA A 1 86 ? 16.133 -5.687 -15.408 1.00 73.88 86 ALA A O 1
ATOM 668 N N . ASP A 1 87 ? 15.465 -7.740 -16.063 1.00 69.31 87 ASP A N 1
ATOM 669 C CA . ASP A 1 87 ? 14.561 -7.270 -17.103 1.00 69.31 87 ASP A CA 1
ATOM 670 C C . ASP A 1 87 ? 13.216 -6.804 -16.509 1.00 69.31 87 ASP A C 1
ATOM 672 O O . ASP A 1 87 ? 12.485 -7.561 -15.860 1.00 69.31 87 ASP A O 1
ATOM 676 N N . ILE A 1 88 ? 12.907 -5.519 -16.685 1.00 67.62 88 ILE A N 1
ATOM 677 C CA . ILE A 1 88 ? 11.810 -4.807 -16.004 1.00 67.62 88 ILE A CA 1
ATOM 678 C C . ILE A 1 88 ? 10.449 -4.924 -16.720 1.00 67.62 88 ILE A C 1
ATOM 680 O O . ILE A 1 88 ? 9.447 -5.063 -16.015 1.00 67.62 88 ILE A O 1
ATOM 684 N N . PRO A 1 89 ? 10.344 -4.886 -18.067 1.00 63.03 89 PRO A N 1
ATOM 685 C CA . PRO A 1 89 ? 9.056 -4.889 -18.768 1.00 63.03 89 PRO A CA 1
ATOM 686 C C . PRO A 1 89 ? 8.231 -6.151 -18.508 1.00 63.03 89 PRO A C 1
ATOM 688 O O . PRO A 1 89 ? 7.012 -6.073 -18.360 1.00 63.03 89 PRO A O 1
ATOM 691 N N . MET A 1 90 ? 8.899 -7.301 -18.414 1.00 58.53 90 MET A N 1
ATOM 692 C CA . MET A 1 90 ? 8.255 -8.598 -18.187 1.00 58.53 90 MET A CA 1
ATOM 693 C C . MET A 1 90 ? 8.422 -9.079 -16.737 1.00 58.53 90 MET A C 1
ATOM 695 O O . MET A 1 90 ? 7.713 -9.986 -16.300 1.00 58.53 90 MET A O 1
ATOM 699 N N . MET A 1 91 ? 9.339 -8.465 -15.969 1.00 65.44 91 MET A N 1
ATOM 700 C CA . MET A 1 91 ? 9.751 -8.916 -14.634 1.00 65.44 91 MET A CA 1
ATOM 701 C C . MET A 1 91 ? 10.012 -10.433 -14.593 1.00 65.44 91 MET A C 1
ATOM 703 O O . MET A 1 91 ? 9.710 -11.074 -13.585 1.00 65.44 91 MET A O 1
ATOM 707 N N . GLU A 1 92 ? 10.504 -11.031 -15.681 1.00 60.50 92 GLU A N 1
ATOM 708 C CA . GLU A 1 92 ? 10.640 -12.488 -15.844 1.00 60.50 92 GLU A CA 1
ATOM 709 C C . GLU A 1 92 ? 11.955 -13.030 -15.266 1.00 60.50 92 GLU A C 1
ATOM 711 O O . GLU A 1 92 ? 12.008 -14.200 -14.886 1.00 60.50 92 GLU A O 1
ATOM 716 N N . ASP A 1 93 ? 12.969 -12.174 -15.110 1.00 56.31 93 ASP A N 1
ATOM 717 C CA . ASP A 1 93 ? 14.316 -12.599 -14.731 1.00 56.31 93 ASP A CA 1
ATOM 718 C C . ASP A 1 93 ? 14.529 -12.889 -13.233 1.00 56.31 93 ASP A C 1
ATOM 720 O O . ASP A 1 93 ? 13.791 -12.443 -12.345 1.00 56.31 93 ASP A O 1
ATOM 724 N N . ASP A 1 94 ? 15.594 -13.663 -12.997 1.00 56.50 94 ASP A N 1
ATOM 725 C CA . ASP A 1 94 ? 15.993 -14.438 -11.812 1.00 56.50 94 ASP A CA 1
ATOM 726 C C . ASP A 1 94 ? 16.404 -13.604 -10.573 1.00 56.50 94 ASP A C 1
ATOM 728 O O . ASP A 1 94 ? 17.281 -13.990 -9.795 1.00 56.50 94 ASP A O 1
ATOM 732 N N . LEU A 1 95 ? 15.742 -12.468 -10.312 1.00 61.16 95 LEU A N 1
ATOM 733 C CA . LEU A 1 95 ? 15.660 -11.892 -8.962 1.00 61.16 95 LEU A CA 1
ATOM 734 C C . LEU A 1 95 ? 14.810 -12.845 -8.102 1.00 61.16 95 LEU A C 1
ATOM 736 O O . LEU A 1 95 ? 13.661 -12.570 -7.754 1.00 61.16 95 LEU A O 1
ATOM 740 N N . ALA A 1 96 ? 15.372 -14.016 -7.797 1.00 60.19 96 ALA A N 1
ATOM 741 C CA . ALA A 1 96 ? 14.754 -15.104 -7.057 1.00 60.19 96 ALA A CA 1
ATOM 742 C C . ALA A 1 96 ? 14.566 -14.702 -5.587 1.00 60.19 96 ALA A C 1
ATOM 744 O O . ALA A 1 96 ? 15.312 -15.087 -4.689 1.00 60.19 96 ALA A O 1
ATOM 745 N N . GLY A 1 97 ? 13.562 -13.868 -5.333 1.00 73.94 97 GLY A N 1
ATOM 746 C CA . GLY A 1 97 ? 13.232 -13.373 -4.010 1.00 73.94 97 GLY A CA 1
ATOM 747 C C . GLY A 1 97 ? 11.734 -13.178 -3.850 1.00 73.94 97 GLY A C 1
ATOM 748 O O . GLY A 1 97 ? 11.049 -12.690 -4.746 1.00 73.94 97 GLY A O 1
ATOM 749 N N . GLN A 1 98 ? 11.228 -13.500 -2.659 1.00 76.56 98 GLN A N 1
ATOM 750 C CA . GLN A 1 98 ? 9.819 -13.317 -2.289 1.00 76.56 98 GLN A CA 1
ATOM 751 C C . GLN A 1 98 ? 9.331 -11.875 -2.523 1.00 76.56 98 GLN A C 1
ATOM 753 O O . GLN A 1 98 ? 8.165 -11.650 -2.832 1.00 76.56 98 GLN A O 1
ATOM 758 N N . HIS A 1 99 ? 10.238 -10.901 -2.421 1.00 81.44 99 HIS A N 1
ATOM 759 C CA . HIS A 1 99 ? 9.961 -9.501 -2.721 1.00 81.44 99 HIS A CA 1
ATOM 760 C C . HIS A 1 99 ? 9.622 -9.258 -4.202 1.00 81.44 99 HIS A C 1
ATOM 762 O O . HIS A 1 99 ? 8.644 -8.571 -4.484 1.00 81.44 99 HIS A O 1
ATOM 768 N N . TRP A 1 100 ? 10.380 -9.843 -5.136 1.00 81.81 100 TRP A N 1
ATOM 769 C CA . TRP A 1 100 ? 10.153 -9.678 -6.577 1.00 81.81 100 TRP A CA 1
ATOM 770 C C . TRP A 1 100 ? 8.876 -10.386 -7.033 1.00 81.81 100 TRP A C 1
ATOM 772 O O . TRP A 1 100 ? 8.089 -9.822 -7.787 1.00 81.81 100 TRP A O 1
ATOM 782 N N . GLY A 1 101 ? 8.620 -11.583 -6.487 1.00 83.06 101 GLY A N 1
ATOM 783 C CA . GLY A 1 101 ? 7.363 -12.303 -6.703 1.00 83.06 101 GLY A CA 1
ATOM 784 C C . GLY A 1 101 ? 6.144 -11.487 -6.268 1.00 83.06 101 GLY A C 1
ATOM 785 O O . GLY A 1 101 ? 5.204 -11.347 -7.040 1.00 83.06 101 GLY A O 1
ATOM 786 N N . MET A 1 102 ? 6.201 -10.870 -5.084 1.00 84.94 102 MET A N 1
ATOM 787 C CA . MET A 1 102 ? 5.136 -9.986 -4.603 1.00 84.94 102 MET A CA 1
ATOM 788 C C . MET A 1 102 ? 4.949 -8.766 -5.513 1.00 84.94 102 MET A C 1
ATOM 790 O O . MET A 1 102 ? 3.825 -8.460 -5.891 1.00 84.94 102 MET A O 1
ATOM 794 N N . LEU A 1 103 ? 6.024 -8.085 -5.924 1.00 86.25 103 LEU A N 1
ATOM 795 C CA . LEU A 1 103 ? 5.905 -6.935 -6.829 1.00 86.25 103 LEU A CA 1
ATOM 796 C C . LEU A 1 103 ? 5.255 -7.314 -8.170 1.00 86.25 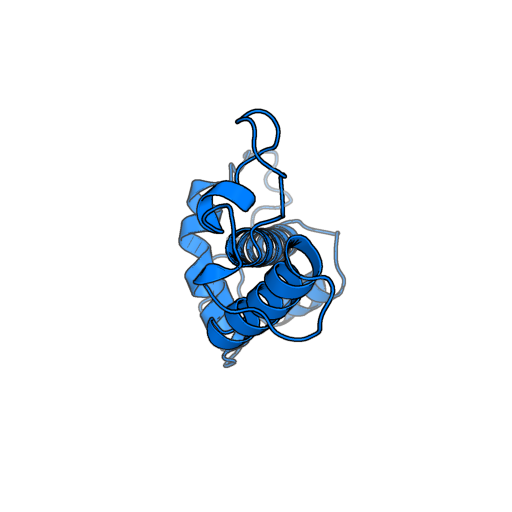103 LEU A C 1
ATOM 798 O O . LEU A 1 103 ? 4.429 -6.557 -8.678 1.00 86.25 103 LEU A O 1
ATOM 802 N N . ARG A 1 104 ? 5.553 -8.509 -8.695 1.00 85.19 104 ARG A N 1
ATOM 803 C CA . ARG A 1 104 ? 4.924 -9.048 -9.909 1.00 85.19 104 ARG A CA 1
ATOM 804 C C . ARG A 1 104 ? 3.414 -9.264 -9.744 1.00 85.19 104 ARG A C 1
ATOM 806 O O . ARG A 1 104 ? 2.664 -9.048 -10.690 1.00 85.19 104 ARG A O 1
ATOM 813 N N . GLU A 1 105 ? 2.938 -9.630 -8.555 1.00 87.62 105 GLU A N 1
ATOM 814 C CA . GLU A 1 105 ? 1.495 -9.755 -8.280 1.00 87.62 105 GLU A CA 1
ATOM 815 C C . GLU A 1 105 ? 0.761 -8.406 -8.352 1.00 87.62 105 GLU A C 1
ATOM 817 O O . GLU A 1 105 ? -0.412 -8.359 -8.722 1.00 87.62 105 GLU A O 1
ATOM 822 N N . PHE A 1 106 ? 1.446 -7.297 -8.055 1.00 88.69 106 PHE A N 1
ATOM 823 C CA . PHE A 1 106 ? 0.888 -5.944 -8.169 1.00 88.69 106 PHE A CA 1
ATOM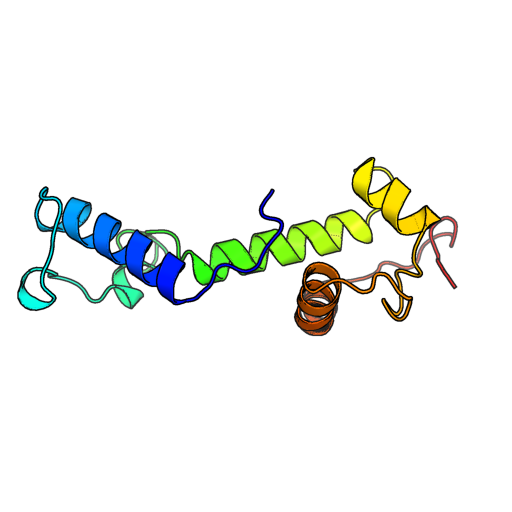 824 C C . PHE A 1 106 ? 0.939 -5.376 -9.588 1.00 88.69 106 PHE A C 1
ATOM 826 O O . PHE A 1 106 ? 0.334 -4.332 -9.846 1.00 88.69 106 PHE A O 1
ATOM 833 N N . MET A 1 107 ? 1.619 -6.056 -10.511 1.00 87.44 107 MET A N 1
ATOM 834 C CA . MET A 1 107 ? 1.824 -5.557 -11.862 1.00 87.44 107 MET A CA 1
ATOM 835 C C . MET A 1 107 ? 0.489 -5.332 -12.608 1.00 87.44 107 MET A C 1
ATOM 837 O O . MET A 1 107 ? 0.264 -4.214 -13.069 1.00 87.44 107 MET A O 1
ATOM 841 N N . PRO A 1 108 ? -0.464 -6.286 -12.665 1.00 89.25 108 PRO A N 1
ATOM 842 C CA . PRO A 1 108 ? -1.735 -6.071 -13.371 1.00 89.25 108 PRO A CA 1
ATOM 843 C C . PRO A 1 108 ? -2.486 -4.822 -12.885 1.00 89.25 108 PRO A C 1
ATOM 845 O O . PRO A 1 108 ? -2.967 -4.023 -13.681 1.00 89.25 108 PRO A O 1
ATOM 848 N N . MET A 1 109 ? -2.495 -4.593 -11.567 1.00 90.75 109 MET A N 1
ATOM 849 C CA . MET A 1 109 ? -3.097 -3.395 -10.977 1.00 90.75 109 MET A CA 1
ATOM 850 C C . MET A 1 109 ? -2.354 -2.115 -11.382 1.00 90.75 109 MET A C 1
ATOM 852 O O . MET A 1 109 ? -2.982 -1.078 -11.578 1.00 90.75 109 MET A O 1
ATOM 856 N N . TYR A 1 110 ? -1.027 -2.160 -11.500 1.00 89.31 110 TYR A N 1
ATOM 857 C CA . TYR A 1 110 ? -0.245 -1.028 -11.989 1.00 89.31 110 TYR A CA 1
ATOM 858 C C . TYR A 1 110 ? -0.537 -0.721 -13.466 1.00 89.31 110 TYR A C 1
ATOM 860 O O . TYR A 1 110 ? -0.732 0.444 -13.809 1.00 89.31 110 TYR A O 1
ATOM 868 N N . GLN A 1 111 ? -0.625 -1.743 -14.321 1.00 87.81 111 GLN A N 1
ATOM 869 C CA . GLN A 1 111 ? -1.008 -1.609 -15.734 1.00 87.81 111 GLN A CA 1
ATOM 870 C C . GLN A 1 111 ? -2.387 -0.961 -15.891 1.00 87.81 111 GLN A C 1
ATOM 872 O O . GLN A 1 111 ? -2.537 -0.050 -16.697 1.00 87.81 111 GLN A O 1
ATOM 877 N N . ASP A 1 112 ? -3.366 -1.370 -15.081 1.00 89.94 112 ASP A N 1
ATOM 878 C CA . ASP A 1 112 ? -4.722 -0.807 -15.122 1.00 89.94 112 ASP A CA 1
ATOM 879 C C . ASP A 1 112 ? -4.773 0.672 -14.697 1.00 89.94 112 ASP A C 1
ATOM 881 O O . ASP A 1 112 ? -5.657 1.421 -15.118 1.00 89.94 112 ASP A O 1
ATOM 885 N N . LEU A 1 113 ? -3.850 1.099 -13.829 1.00 88.94 113 LEU A N 1
ATOM 886 C CA . LEU A 1 113 ? -3.819 2.447 -13.252 1.00 88.94 113 LEU A CA 1
ATOM 887 C C . LEU A 1 113 ? -2.867 3.412 -13.970 1.00 88.94 113 LEU A C 1
ATOM 889 O O . LEU A 1 113 ? -2.891 4.608 -13.672 1.00 88.94 113 LEU A O 1
ATOM 893 N N . SER A 1 114 ? -2.014 2.917 -14.866 1.00 86.31 114 SER A N 1
ATOM 894 C CA . SER A 1 114 ? -0.992 3.712 -15.548 1.00 86.31 114 SER A CA 1
ATOM 895 C C . SER A 1 114 ? -1.328 3.931 -17.021 1.00 86.31 114 SER A C 1
ATOM 897 O O . SER A 1 114 ? -2.016 3.142 -17.662 1.00 86.31 114 SER A O 1
ATOM 899 N N . ILE A 1 115 ? -0.853 5.052 -17.560 1.00 82.06 115 ILE A N 1
ATOM 900 C CA . ILE A 1 115 ? -0.966 5.400 -18.976 1.00 82.06 115 ILE A CA 1
ATOM 901 C C . ILE A 1 115 ? 0.453 5.668 -19.462 1.00 82.06 115 ILE A C 1
ATOM 903 O O . ILE A 1 115 ? 1.206 6.386 -18.804 1.00 82.06 115 ILE A O 1
ATOM 907 N N . VAL A 1 116 ? 0.811 5.079 -20.600 1.00 79.12 116 VAL A N 1
ATOM 908 C CA . VAL A 1 116 ? 2.096 5.310 -21.258 1.00 79.12 116 VAL A CA 1
ATOM 909 C C . VAL A 1 116 ? 1.862 6.273 -22.414 1.00 79.12 116 VAL A C 1
ATOM 911 O O . VAL A 1 116 ? 1.116 5.960 -23.343 1.00 79.12 116 VAL A O 1
ATOM 914 N N . GLU A 1 117 ? 2.486 7.445 -22.356 1.00 76.56 117 GLU A N 1
ATOM 915 C CA . GLU A 1 117 ? 2.534 8.368 -23.488 1.00 76.56 117 GLU A CA 1
ATOM 916 C C . GLU A 1 117 ? 3.738 8.008 -24.363 1.00 76.56 117 GLU A C 1
ATOM 918 O O . GLU A 1 117 ? 4.871 7.945 -23.888 1.00 76.56 117 GLU A O 1
ATOM 923 N N . ILE A 1 118 ? 3.478 7.710 -25.638 1.00 77.19 118 ILE A N 1
ATOM 924 C CA . ILE A 1 118 ? 4.524 7.394 -26.613 1.00 77.19 118 ILE A CA 1
ATOM 925 C C . ILE A 1 118 ? 5.044 8.716 -27.176 1.00 77.19 118 ILE A C 1
ATOM 927 O O . ILE A 1 118 ? 4.287 9.434 -27.831 1.00 77.19 118 ILE A O 1
ATOM 931 N N . ASP A 1 119 ? 6.318 9.012 -26.927 1.00 74.44 119 ASP A N 1
ATOM 932 C CA . ASP A 1 119 ? 7.008 10.197 -27.451 1.00 74.44 119 ASP A CA 1
ATOM 933 C C . ASP A 1 119 ? 8.155 9.793 -28.406 1.00 74.44 119 ASP A C 1
ATOM 935 O O . ASP A 1 119 ? 7.989 8.885 -29.223 1.00 74.44 119 ASP A O 1
ATOM 939 N N . ASP A 1 120 ? 9.323 10.431 -28.323 1.00 76.94 120 ASP A N 1
ATOM 940 C CA . ASP A 1 120 ? 10.460 10.276 -29.245 1.00 76.94 120 ASP A CA 1
ATOM 941 C C . ASP A 1 120 ? 11.189 8.917 -29.195 1.00 76.94 120 ASP A C 1
ATOM 943 O O . ASP A 1 120 ? 12.116 8.669 -29.970 1.00 76.94 120 ASP A O 1
ATOM 947 N N . GLY A 1 121 ? 10.767 8.026 -28.300 1.00 66.75 121 GLY A N 1
ATOM 948 C CA . GLY A 1 121 ? 11.326 6.690 -28.141 1.00 66.75 121 GLY A CA 1
ATOM 949 C C . GLY A 1 121 ? 12.664 6.639 -27.397 1.00 66.75 121 GLY A C 1
ATOM 950 O O . GLY A 1 121 ? 13.240 5.560 -27.274 1.00 66.75 121 GLY A O 1
ATOM 951 N N . ALA A 1 122 ? 13.162 7.761 -26.860 1.00 64.50 122 ALA A N 1
ATOM 952 C CA . ALA A 1 122 ? 14.432 7.802 -26.128 1.00 64.50 122 ALA A CA 1
ATOM 953 C C . ALA A 1 122 ? 14.416 6.965 -24.834 1.00 64.50 122 ALA A C 1
ATOM 955 O O . ALA A 1 122 ? 15.467 6.597 -24.311 1.00 64.50 122 ALA A O 1
ATOM 956 N N . THR A 1 123 ? 13.223 6.667 -24.319 1.00 59.44 123 THR A N 1
ATOM 957 C CA . THR A 1 123 ? 12.977 5.946 -23.064 1.00 59.44 123 THR A CA 1
ATOM 958 C C . THR A 1 123 ? 12.282 4.598 -23.271 1.00 59.44 123 THR A C 1
ATOM 960 O O . THR A 1 123 ? 11.879 3.957 -22.301 1.00 59.44 123 THR A O 1
ATOM 963 N N . THR A 1 124 ? 12.124 4.147 -24.520 1.00 56.81 124 THR A N 1
ATOM 964 C CA . THR A 1 124 ? 11.473 2.870 -24.832 1.00 56.81 124 THR A CA 1
ATOM 965 C C . THR A 1 124 ? 12.417 1.701 -24.548 1.00 56.81 124 THR A C 1
ATOM 967 O O . THR A 1 124 ? 13.454 1.559 -25.193 1.00 56.81 124 THR A O 1
ATOM 970 N N . SER A 1 125 ? 12.047 0.847 -23.594 1.00 53.50 125 SER A N 1
ATOM 971 C CA . SER A 1 125 ? 12.661 -0.468 -23.385 1.00 53.50 125 SER A CA 1
ATOM 972 C C . SER A 1 125 ? 11.957 -1.499 -24.279 1.00 53.50 125 SER A C 1
ATOM 974 O O . SER A 1 125 ? 10.731 -1.615 -24.190 1.00 53.50 125 SER A O 1
ATOM 976 N N . PHE A 1 126 ? 12.705 -2.194 -25.143 1.00 40.56 126 PHE A N 1
ATOM 977 C CA . PHE A 1 126 ? 12.212 -3.299 -25.983 1.00 40.56 126 PHE A CA 1
ATOM 978 C C . PHE A 1 126 ? 12.308 -4.641 -25.271 1.00 40.56 126 PHE A C 1
ATOM 980 O O . PHE A 1 126 ? 13.323 -4.827 -24.566 1.00 40.56 126 PHE A O 1
#